Protein AF-A0A7J3VNB8-F1 (afdb_monomer)

Mean predicted aligned error: 7.61 Å

Structure (mmCIF, N/CA/C/O backbone):
data_AF-A0A7J3VNB8-F1
#
_entry.id   AF-A0A7J3VNB8-F1
#
loop_
_atom_site.group_PDB
_atom_site.id
_atom_site.type_symbol
_atom_site.label_atom_id
_atom_site.label_alt_id
_atom_site.label_comp_id
_atom_site.label_asym_id
_atom_site.label_entity_id
_atom_site.label_seq_id
_atom_site.pdbx_PDB_ins_code
_atom_site.Cartn_x
_atom_site.Cartn_y
_atom_site.Cartn_z
_atom_site.occupancy
_atom_site.B_iso_or_equiv
_atom_site.auth_seq_id
_atom_site.auth_comp_id
_atom_site.auth_asym_id
_atom_site.auth_atom_id
_atom_site.pdbx_PDB_model_num
ATOM 1 N N . MET A 1 1 ? -36.150 -3.715 14.966 1.00 54.84 1 MET A N 1
ATOM 2 C CA . MET A 1 1 ? -35.627 -3.692 13.576 1.00 54.84 1 MET A CA 1
ATOM 3 C C . MET A 1 1 ? -34.704 -2.499 13.307 1.00 54.84 1 MET A C 1
ATOM 5 O O . MET A 1 1 ? -33.732 -2.677 12.589 1.00 54.84 1 MET A O 1
ATOM 9 N N . GLN A 1 2 ? -34.943 -1.324 13.904 1.00 59.28 2 GLN A N 1
ATOM 10 C CA . GLN A 1 2 ? -34.129 -0.110 13.707 1.00 59.28 2 GLN A CA 1
ATOM 11 C C . GLN A 1 2 ? -32.678 -0.212 14.233 1.00 59.28 2 GLN A C 1
ATOM 13 O O . GLN A 1 2 ? -31.772 0.340 13.625 1.00 59.28 2 GLN A O 1
ATOM 18 N N . ASP A 1 3 ? -32.431 -0.982 15.298 1.00 62.91 3 ASP A N 1
ATOM 19 C CA . ASP A 1 3 ? -31.079 -1.177 15.861 1.00 62.91 3 ASP A CA 1
ATOM 20 C C . ASP A 1 3 ? -30.154 -2.021 14.965 1.00 62.91 3 ASP A C 1
ATOM 22 O O . ASP A 1 3 ? -28.957 -1.761 14.838 1.00 62.91 3 ASP A O 1
ATOM 26 N N . ALA A 1 4 ? -30.718 -3.021 14.280 1.00 64.00 4 ALA A N 1
ATOM 27 C CA . ALA A 1 4 ? -29.955 -3.905 13.402 1.00 64.00 4 ALA A CA 1
ATOM 28 C C . ALA A 1 4 ? -29.474 -3.180 12.133 1.00 64.00 4 ALA A C 1
ATOM 30 O O . ALA A 1 4 ? -28.360 -3.418 11.667 1.00 64.00 4 ALA A O 1
ATOM 31 N N . SER A 1 5 ? -30.279 -2.260 11.586 1.00 63.62 5 SER A N 1
ATOM 32 C CA . SER A 1 5 ? -29.890 -1.477 10.407 1.00 63.62 5 SER A CA 1
ATOM 33 C C . SER A 1 5 ? -28.808 -0.439 10.725 1.00 63.62 5 SER A C 1
ATOM 35 O O . SER A 1 5 ? -27.921 -0.217 9.899 1.00 63.62 5 SER A O 1
ATOM 37 N N . ILE A 1 6 ? -28.824 0.141 11.932 1.00 61.22 6 ILE A N 1
ATOM 38 C CA . ILE A 1 6 ? -27.772 1.046 12.421 1.00 61.22 6 ILE A CA 1
ATOM 39 C C . ILE A 1 6 ? -26.444 0.285 12.555 1.00 61.22 6 ILE A C 1
ATOM 41 O O . ILE A 1 6 ? -25.427 0.724 12.018 1.00 61.22 6 ILE A O 1
ATOM 45 N N . GLN A 1 7 ? -26.467 -0.915 13.145 1.00 76.94 7 GLN A N 1
ATOM 46 C CA . GLN A 1 7 ? -25.268 -1.739 13.316 1.00 76.94 7 GLN A CA 1
ATOM 47 C C . GLN A 1 7 ? -24.648 -2.194 11.982 1.00 76.94 7 GLN A C 1
ATOM 49 O O . GLN A 1 7 ? -23.425 -2.197 11.835 1.00 76.94 7 GLN A O 1
ATOM 54 N N . VAL A 1 8 ? -25.466 -2.568 10.991 1.00 80.25 8 VAL A N 1
ATOM 55 C CA . VAL A 1 8 ? -24.975 -2.939 9.650 1.00 80.25 8 VAL A CA 1
ATOM 56 C C . VAL A 1 8 ? -24.345 -1.737 8.947 1.00 80.25 8 VAL A C 1
ATOM 58 O O . VAL A 1 8 ? -23.262 -1.857 8.371 1.00 80.25 8 VAL A O 1
ATOM 61 N N . ARG A 1 9 ? -24.978 -0.563 9.036 1.00 85.38 9 ARG A N 1
ATOM 62 C CA . ARG A 1 9 ? -24.478 0.668 8.413 1.00 85.38 9 ARG A CA 1
ATOM 63 C C . ARG A 1 9 ? -23.100 1.061 8.942 1.00 85.38 9 ARG A C 1
ATOM 65 O O . ARG A 1 9 ? -22.248 1.476 8.160 1.00 85.38 9 ARG A O 1
ATOM 72 N N . ASP A 1 10 ? -22.865 0.912 10.240 1.00 85.44 10 ASP A N 1
ATOM 73 C CA . ASP A 1 10 ? -21.581 1.277 10.840 1.00 85.44 10 ASP A CA 1
ATOM 74 C C . ASP A 1 10 ? -20.459 0.305 10.462 1.00 85.44 10 ASP A C 1
ATOM 76 O O . ASP A 1 10 ? -19.344 0.742 10.181 1.00 85.44 10 ASP A O 1
ATOM 80 N N . LYS A 1 11 ? -20.758 -0.992 10.314 1.00 89.69 11 LYS A N 1
ATOM 81 C CA . LYS A 1 11 ? -19.788 -1.961 9.777 1.00 89.69 11 LYS A CA 1
ATOM 82 C C . LYS A 1 11 ? -19.392 -1.639 8.336 1.00 89.69 11 LYS A C 1
ATOM 84 O O . LYS A 1 11 ? -18.207 -1.632 8.020 1.00 89.69 11 LYS A O 1
ATOM 89 N N . VAL A 1 12 ? -20.362 -1.320 7.476 1.00 92.94 12 VAL A N 1
ATOM 90 C CA . VAL A 1 12 ? -20.089 -0.947 6.076 1.00 92.94 12 VAL A CA 1
ATOM 91 C C . VAL A 1 12 ? -19.204 0.298 5.998 1.00 92.94 12 VAL A C 1
ATOM 93 O O . VAL A 1 12 ? -18.262 0.321 5.209 1.00 92.94 12 VAL A O 1
ATOM 96 N N . LYS A 1 13 ? -19.443 1.306 6.849 1.00 93.44 13 LYS A N 1
ATOM 97 C CA . LYS A 1 13 ? -18.578 2.495 6.916 1.00 93.44 13 LYS A CA 1
ATOM 98 C C . LYS A 1 13 ? -17.140 2.137 7.276 1.00 93.44 13 LYS A C 1
ATOM 100 O O . LYS A 1 13 ? -16.229 2.628 6.624 1.00 93.44 13 LYS A O 1
ATOM 105 N N . VAL A 1 14 ? -16.927 1.292 8.287 1.00 92.69 14 VAL A N 1
ATOM 106 C CA . VAL A 1 14 ? -15.573 0.884 8.704 1.00 92.69 14 VAL A CA 1
ATOM 107 C C . VAL A 1 14 ? -14.836 0.172 7.569 1.00 92.69 14 VAL A C 1
ATOM 109 O O . VAL A 1 14 ? -13.678 0.487 7.312 1.00 92.69 14 VAL A O 1
ATOM 112 N N . LEU A 1 15 ? -15.508 -0.728 6.847 1.00 96.06 15 LEU A N 1
ATOM 113 C CA . LEU A 1 15 ? -14.915 -1.406 5.689 1.00 96.06 15 LEU A CA 1
ATOM 114 C C . LEU A 1 15 ? -14.598 -0.426 4.547 1.00 96.06 15 LEU A C 1
ATOM 116 O O . LEU A 1 15 ? -13.530 -0.508 3.944 1.00 96.06 15 LEU A O 1
ATOM 120 N N . ALA A 1 16 ? -15.483 0.542 4.282 1.00 96.44 16 ALA A N 1
ATOM 121 C CA . ALA A 1 16 ? -15.243 1.592 3.292 1.00 96.44 16 ALA A CA 1
ATOM 122 C C . ALA A 1 16 ? -14.050 2.487 3.671 1.00 96.44 16 ALA A C 1
ATOM 124 O O . ALA A 1 16 ? -13.228 2.813 2.815 1.00 96.44 16 ALA A O 1
ATOM 125 N N . PHE A 1 17 ? -13.907 2.832 4.955 1.00 94.38 17 PHE A N 1
ATOM 126 C CA . PHE A 1 17 ? -12.718 3.524 5.452 1.00 94.38 17 PHE A CA 1
ATOM 127 C C . PHE A 1 17 ? -11.460 2.666 5.326 1.00 94.38 17 PHE A C 1
ATOM 129 O O . PHE A 1 17 ? -10.411 3.205 4.996 1.00 94.38 17 PHE A O 1
ATOM 136 N N . GLY A 1 18 ? -11.554 1.348 5.524 1.00 95.94 18 GLY A N 1
ATOM 137 C CA . GLY A 1 18 ? -10.452 0.418 5.276 1.00 95.94 18 GLY A CA 1
ATOM 138 C C . GLY A 1 18 ? -9.983 0.434 3.821 1.00 95.94 18 GLY A C 1
ATOM 139 O O . GLY A 1 18 ? -8.792 0.592 3.566 1.00 95.94 18 GLY A O 1
ATOM 140 N N . LEU A 1 19 ? -10.913 0.349 2.865 1.00 97.75 19 LEU A N 1
ATOM 141 C CA . LEU A 1 19 ? -10.615 0.463 1.429 1.00 97.75 19 LEU A CA 1
ATOM 142 C C . LEU A 1 19 ? -9.942 1.801 1.090 1.00 97.75 19 LEU A C 1
ATOM 144 O O . LEU A 1 19 ? -8.924 1.828 0.401 1.00 97.75 19 LEU A O 1
ATOM 148 N N . LEU A 1 20 ? -10.489 2.908 1.603 1.00 97.50 20 LEU A N 1
ATOM 149 C CA . LEU A 1 20 ? -9.948 4.248 1.374 1.00 97.50 20 LEU A CA 1
ATOM 150 C C . LEU A 1 20 ? -8.560 4.419 2.003 1.00 97.50 20 LEU A C 1
ATOM 152 O O . LEU A 1 20 ? -7.673 4.993 1.378 1.00 97.50 20 LEU A O 1
ATOM 156 N N . ALA A 1 21 ? -8.355 3.902 3.214 1.00 95.31 21 ALA A N 1
ATOM 157 C CA . ALA A 1 21 ? -7.057 3.912 3.877 1.00 95.31 21 ALA A CA 1
ATOM 158 C C . ALA A 1 21 ? -6.022 3.105 3.080 1.00 95.31 21 ALA A C 1
ATOM 160 O O . ALA A 1 21 ? -4.899 3.573 2.907 1.00 95.31 21 ALA A O 1
ATOM 161 N N . GLY A 1 22 ? -6.413 1.947 2.536 1.00 96.88 22 GLY A N 1
ATOM 162 C CA . GLY A 1 22 ? -5.587 1.157 1.622 1.00 96.88 22 GLY A CA 1
ATOM 163 C C . GLY A 1 22 ? -5.194 1.940 0.367 1.00 96.88 22 GLY A C 1
ATOM 164 O O . 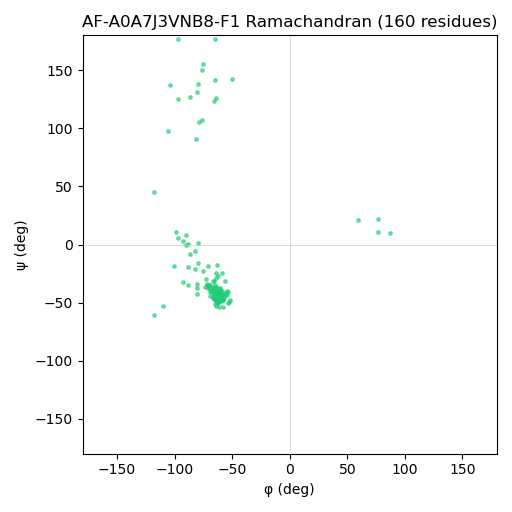GLY A 1 22 ? -4.012 2.022 0.040 1.00 96.88 22 GLY A O 1
ATOM 165 N N . LEU A 1 23 ? -6.159 2.604 -0.281 1.00 97.56 23 LEU A N 1
ATOM 166 C CA . LEU A 1 23 ? -5.899 3.468 -1.437 1.00 97.56 23 LEU A CA 1
ATOM 167 C C . LEU A 1 23 ? -4.905 4.585 -1.091 1.00 97.56 23 LEU A C 1
ATOM 169 O O . LEU A 1 23 ? -3.872 4.712 -1.744 1.00 97.56 23 LEU A O 1
ATOM 173 N N . ILE A 1 24 ? -5.175 5.364 -0.040 1.00 96.94 24 ILE A N 1
ATOM 174 C CA . ILE A 1 24 ? -4.301 6.469 0.384 1.00 96.94 24 ILE A CA 1
ATOM 175 C C . ILE A 1 24 ? -2.898 5.948 0.699 1.00 96.94 24 ILE A C 1
ATOM 177 O O . ILE A 1 24 ? -1.916 6.527 0.242 1.00 96.94 24 ILE A O 1
ATOM 181 N N . SER A 1 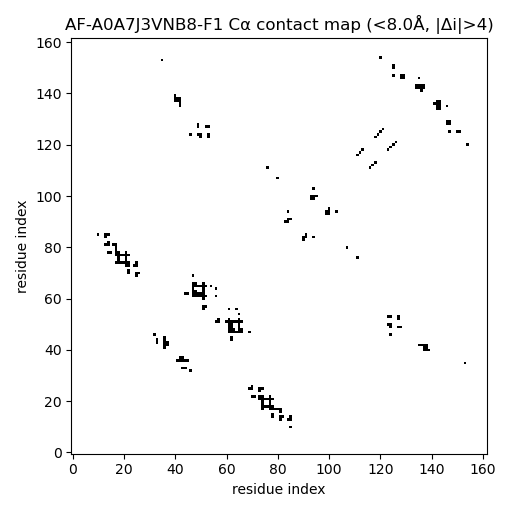25 ? -2.794 4.835 1.430 1.00 94.12 25 SER A N 1
ATOM 182 C CA . SER A 1 25 ? -1.512 4.223 1.771 1.00 94.12 25 SER A CA 1
ATOM 183 C C . SER A 1 25 ? -0.719 3.836 0.522 1.00 94.12 25 SER A C 1
ATOM 185 O O . SER A 1 25 ? 0.449 4.204 0.425 1.00 94.12 25 SER A O 1
ATOM 187 N N . THR A 1 26 ? -1.343 3.191 -0.471 1.00 94.44 26 THR A N 1
ATOM 188 C CA . THR A 1 26 ? -0.650 2.845 -1.728 1.00 94.44 26 THR A CA 1
ATOM 189 C C . THR A 1 26 ? -0.189 4.062 -2.509 1.00 94.44 26 THR A C 1
ATOM 191 O O . THR A 1 26 ? 0.909 4.043 -3.054 1.00 94.44 26 THR A O 1
ATOM 194 N N . LEU A 1 27 ? -0.972 5.143 -2.536 1.00 95.31 27 LEU A N 1
ATOM 195 C CA . LEU A 1 27 ? -0.569 6.380 -3.204 1.00 95.31 27 LEU A CA 1
ATOM 196 C C . LEU A 1 27 ? 0.614 7.042 -2.491 1.00 95.31 27 LEU A C 1
ATOM 198 O O . LEU A 1 27 ? 1.550 7.493 -3.149 1.00 95.31 27 LEU A O 1
ATOM 202 N N . VAL A 1 28 ? 0.608 7.053 -1.155 1.00 94.38 28 VAL A N 1
ATOM 203 C CA . VAL A 1 28 ? 1.724 7.565 -0.346 1.00 94.38 28 VAL A CA 1
ATOM 204 C C . VAL A 1 28 ? 2.986 6.740 -0.590 1.00 94.38 28 VAL A C 1
ATOM 206 O O . VAL A 1 28 ? 4.028 7.307 -0.910 1.00 94.38 28 VAL A O 1
ATOM 209 N N . VAL A 1 29 ? 2.895 5.409 -0.509 1.00 90.62 29 VAL A N 1
ATOM 210 C CA . VAL A 1 29 ? 4.024 4.506 -0.784 1.00 90.62 29 VAL A CA 1
ATOM 211 C C . VAL A 1 29 ? 4.511 4.668 -2.223 1.00 90.62 29 VAL A C 1
ATOM 213 O O . VAL A 1 29 ? 5.715 4.733 -2.454 1.00 90.62 29 VAL A O 1
ATOM 216 N N . SER A 1 30 ? 3.602 4.841 -3.185 1.00 90.88 30 SER A N 1
ATOM 217 C CA . SER A 1 30 ? 3.974 5.106 -4.576 1.00 90.88 30 SER A CA 1
ATOM 218 C C . SER A 1 30 ? 4.751 6.403 -4.733 1.00 90.88 30 SER A C 1
ATOM 220 O O . SER A 1 30 ? 5.778 6.416 -5.408 1.00 90.88 30 SER A O 1
ATOM 222 N N . GLY A 1 31 ? 4.308 7.472 -4.070 1.00 90.75 31 GLY A N 1
ATOM 223 C CA . GLY A 1 31 ? 5.035 8.736 -4.027 1.00 90.75 31 GLY A CA 1
ATOM 224 C C . GLY A 1 31 ? 6.440 8.579 -3.443 1.00 90.75 31 GLY A C 1
ATOM 225 O O . GLY A 1 31 ? 7.394 9.111 -4.007 1.00 90.75 31 GLY A O 1
ATOM 226 N N . LEU A 1 32 ? 6.585 7.805 -2.362 1.00 88.19 32 LEU A N 1
ATOM 227 C CA . LEU A 1 32 ? 7.887 7.516 -1.752 1.00 88.19 32 LEU A CA 1
ATOM 228 C C . LEU A 1 32 ? 8.802 6.715 -2.687 1.00 88.19 32 LEU A C 1
ATOM 230 O O . LEU A 1 32 ? 9.982 7.040 -2.795 1.00 88.19 32 LEU A O 1
ATOM 234 N N . ILE A 1 33 ? 8.269 5.722 -3.404 1.00 86.19 33 ILE A N 1
ATOM 235 C CA . ILE A 1 33 ? 9.031 4.942 -4.390 1.00 86.19 33 ILE A CA 1
ATOM 236 C C . ILE A 1 33 ? 9.492 5.840 -5.541 1.00 86.19 33 ILE A C 1
ATOM 238 O O . ILE A 1 33 ? 10.681 5.858 -5.850 1.00 86.19 33 ILE A O 1
ATOM 242 N N . PHE A 1 34 ? 8.604 6.656 -6.120 1.00 87.38 34 PHE A N 1
ATOM 243 C CA . PHE A 1 34 ? 8.978 7.597 -7.182 1.00 87.38 34 PHE A CA 1
ATOM 244 C C . PHE A 1 34 ? 10.023 8.620 -6.723 1.00 87.38 34 PHE A C 1
ATOM 246 O O . PHE A 1 34 ? 10.921 8.980 -7.489 1.00 87.38 34 PHE A O 1
ATOM 253 N N . ALA A 1 35 ? 9.917 9.098 -5.480 1.00 86.00 35 ALA A N 1
ATOM 254 C CA . ALA A 1 35 ? 10.919 9.973 -4.886 1.00 86.00 35 ALA A CA 1
ATOM 255 C C . ALA A 1 35 ? 12.263 9.244 -4.722 1.00 86.00 35 ALA A C 1
ATOM 257 O O . ALA A 1 35 ? 13.299 9.800 -5.079 1.00 86.00 35 ALA A O 1
ATOM 258 N N . GLY A 1 36 ? 12.255 7.990 -4.262 1.00 80.88 36 GLY A N 1
ATOM 259 C CA . GLY A 1 36 ? 13.449 7.147 -4.165 1.00 80.88 36 GLY A CA 1
ATOM 260 C C . GLY A 1 36 ? 14.125 6.918 -5.518 1.00 80.88 36 GLY A C 1
ATOM 261 O O . GLY A 1 36 ? 15.329 7.128 -5.651 1.00 80.88 36 GLY A O 1
ATOM 262 N N . GLU A 1 37 ? 13.350 6.584 -6.551 1.00 82.50 37 GLU A N 1
ATOM 263 C CA . GLU A 1 37 ? 13.842 6.466 -7.930 1.00 82.50 37 GLU A CA 1
ATOM 264 C C . GLU A 1 37 ? 14.454 7.784 -8.420 1.00 82.50 37 GLU A C 1
ATOM 266 O O . GLU A 1 37 ? 15.505 7.783 -9.058 1.00 82.50 37 GLU A O 1
ATOM 271 N N . ALA A 1 38 ? 13.835 8.921 -8.084 1.00 83.38 38 ALA A N 1
ATOM 272 C CA . ALA A 1 38 ? 14.350 10.238 -8.436 1.00 83.38 38 ALA A CA 1
ATOM 273 C C . ALA A 1 38 ? 15.679 10.573 -7.773 1.00 83.38 38 ALA A C 1
ATOM 275 O O . ALA A 1 38 ? 16.592 11.036 -8.454 1.00 83.38 38 ALA A O 1
ATOM 276 N N . LEU A 1 39 ? 15.803 10.299 -6.477 1.00 82.88 39 LEU A N 1
ATOM 277 C CA . LEU A 1 39 ? 17.040 10.509 -5.728 1.00 82.88 39 LEU A CA 1
ATOM 278 C C . LEU A 1 39 ? 18.194 9.651 -6.269 1.00 82.88 39 LEU A C 1
ATOM 280 O O . LEU A 1 39 ? 19.351 10.051 -6.170 1.00 82.88 39 LEU A O 1
ATOM 284 N N . MET A 1 40 ? 17.878 8.510 -6.886 1.00 75.31 40 MET A N 1
ATOM 285 C CA . MET A 1 40 ? 18.846 7.578 -7.471 1.00 75.31 40 MET A CA 1
ATOM 286 C C . MET A 1 40 ? 19.045 7.756 -8.988 1.00 75.31 40 MET A C 1
ATOM 288 O O . MET A 1 40 ? 19.773 6.978 -9.600 1.00 75.31 40 MET A O 1
ATOM 292 N N . ASN A 1 41 ? 18.429 8.776 -9.603 1.00 78.31 41 ASN A N 1
ATOM 293 C CA . ASN A 1 41 ? 18.422 9.026 -11.054 1.00 78.31 41 ASN A CA 1
ATOM 294 C C . ASN A 1 41 ? 17.832 7.896 -11.920 1.00 78.31 41 ASN A C 1
ATOM 296 O O . ASN A 1 41 ? 18.075 7.846 -13.127 1.00 78.31 41 ASN A O 1
ATOM 300 N N . TYR A 1 42 ? 17.008 7.020 -11.350 1.00 77.81 42 TYR A N 1
ATOM 301 C CA . TYR A 1 42 ? 16.346 5.956 -12.104 1.00 77.81 42 TYR A CA 1
ATOM 302 C C . TYR A 1 42 ? 15.186 6.480 -12.961 1.00 77.81 42 TYR A C 1
ATOM 304 O O . TYR A 1 42 ? 14.601 7.534 -12.656 1.00 77.81 42 TYR A O 1
ATOM 312 N N . PRO A 1 43 ? 14.833 5.751 -14.041 1.00 80.06 43 PRO A N 1
ATOM 313 C CA . PRO A 1 43 ? 13.603 5.999 -14.778 1.00 80.06 43 PRO A CA 1
ATOM 314 C C . PRO A 1 43 ? 12.402 6.061 -13.836 1.00 80.06 43 PRO A C 1
ATOM 316 O O . PRO A 1 43 ? 12.318 5.308 -12.867 1.00 80.06 43 PRO A O 1
ATOM 319 N N . HIS A 1 44 ? 11.469 6.963 -14.129 1.00 82.69 44 HIS A N 1
ATOM 320 C CA . HIS A 1 44 ? 10.227 7.053 -13.373 1.00 82.69 44 HIS A CA 1
ATOM 321 C C . HIS A 1 44 ? 9.400 5.776 -13.538 1.00 82.69 44 HIS A C 1
ATOM 323 O O . HIS A 1 44 ? 9.072 5.390 -14.657 1.00 82.69 44 HIS A O 1
ATOM 329 N N . GLY A 1 45 ? 9.029 5.161 -12.418 1.00 85.31 45 GLY A N 1
ATOM 330 C CA . GLY A 1 45 ? 8.194 3.968 -12.389 1.00 85.31 45 GLY A CA 1
ATOM 331 C C . GLY A 1 45 ? 8.918 2.686 -12.748 1.00 85.31 45 GLY A C 1
ATOM 332 O O . GLY A 1 45 ? 8.248 1.722 -13.104 1.00 85.31 45 GLY A O 1
ATOM 333 N N . LEU A 1 46 ? 10.247 2.646 -12.626 1.00 84.44 46 LEU A N 1
ATOM 334 C CA . LEU A 1 46 ? 11.035 1.434 -12.836 1.00 84.44 46 LEU A CA 1
ATOM 335 C C . LEU A 1 46 ? 10.535 0.277 -11.954 1.00 84.44 46 LEU A C 1
ATOM 337 O O . LEU A 1 46 ? 10.364 -0.832 -12.448 1.00 84.44 46 LEU A O 1
ATOM 341 N N . PHE A 1 47 ? 10.225 0.525 -10.680 1.00 84.25 47 PHE A N 1
ATOM 342 C CA . PHE A 1 47 ? 9.676 -0.494 -9.782 1.00 84.25 47 PHE A CA 1
ATOM 343 C C . PHE A 1 47 ? 8.366 -1.093 -10.317 1.00 84.25 47 PHE A C 1
ATOM 345 O O . PHE A 1 47 ? 8.215 -2.313 -10.390 1.00 84.25 47 PHE A O 1
ATOM 352 N N . TYR A 1 48 ? 7.431 -0.241 -10.743 1.00 89.56 48 TYR A N 1
ATOM 353 C CA . TYR A 1 48 ? 6.144 -0.682 -11.289 1.00 89.56 48 TYR A CA 1
ATOM 354 C C . TYR A 1 48 ? 6.287 -1.343 -12.652 1.00 89.56 48 TYR A C 1
ATOM 356 O O . TYR A 1 48 ? 5.586 -2.309 -12.935 1.00 89.56 48 TYR A O 1
ATOM 364 N N . LEU A 1 49 ? 7.221 -0.872 -13.470 1.00 88.31 49 LEU A N 1
ATOM 365 C CA . LEU A 1 49 ? 7.530 -1.472 -14.754 1.00 88.31 49 LEU A CA 1
ATOM 366 C C . LEU A 1 49 ? 8.000 -2.922 -14.586 1.00 88.31 49 LEU A C 1
ATOM 368 O O . LEU A 1 49 ? 7.482 -3.817 -15.249 1.00 88.31 49 LEU A O 1
ATOM 372 N N . ILE A 1 50 ? 8.915 -3.166 -13.645 1.00 86.00 50 ILE A N 1
ATOM 373 C CA . ILE A 1 50 ? 9.406 -4.515 -13.344 1.00 86.00 50 ILE A CA 1
ATOM 374 C C . ILE A 1 50 ? 8.294 -5.414 -12.810 1.00 86.00 50 ILE A C 1
ATOM 376 O O . ILE A 1 50 ? 8.203 -6.572 -13.217 1.00 86.00 50 ILE A O 1
ATOM 380 N N . ILE A 1 51 ? 7.412 -4.894 -11.949 1.00 88.56 51 ILE A N 1
ATOM 381 C CA . ILE A 1 51 ? 6.217 -5.638 -11.531 1.00 88.56 51 ILE A CA 1
ATOM 382 C C . ILE A 1 51 ? 5.371 -6.011 -12.757 1.00 88.56 51 ILE A C 1
ATOM 384 O O . ILE A 1 51 ? 4.996 -7.173 -12.899 1.00 88.56 51 ILE A O 1
ATOM 388 N N . GLY A 1 52 ? 5.113 -5.071 -13.667 1.00 90.88 52 GLY A N 1
ATOM 389 C CA . GLY A 1 52 ? 4.403 -5.331 -14.920 1.00 90.88 52 GLY A CA 1
ATOM 390 C C . GLY A 1 52 ? 5.024 -6.457 -15.742 1.00 90.88 52 GLY A C 1
ATOM 391 O O . GLY A 1 52 ? 4.329 -7.410 -16.100 1.00 90.88 52 GLY A O 1
ATOM 392 N N . TYR A 1 53 ? 6.339 -6.399 -15.967 1.00 88.12 53 TYR A N 1
ATOM 393 C CA . TYR A 1 53 ? 7.068 -7.448 -16.681 1.00 88.12 53 TYR A CA 1
ATOM 394 C C . TYR A 1 53 ? 6.990 -8.801 -15.969 1.00 88.12 53 TYR A C 1
ATOM 396 O O . TYR A 1 53 ? 6.746 -9.816 -16.618 1.00 88.12 53 TYR A O 1
ATOM 404 N N . SER A 1 54 ? 7.119 -8.832 -14.639 1.00 86.56 54 SER A N 1
ATOM 405 C CA . SER A 1 54 ? 7.001 -10.074 -13.860 1.00 86.56 54 SER A CA 1
ATOM 406 C C . SER A 1 54 ? 5.611 -10.715 -13.930 1.00 86.56 54 SER A C 1
ATOM 408 O O . SER A 1 54 ? 5.473 -11.924 -13.760 1.00 86.56 54 SER A O 1
ATOM 410 N N . LEU A 1 55 ? 4.580 -9.915 -14.217 1.00 89.25 55 LEU A N 1
ATOM 411 C CA . LEU A 1 55 ? 3.212 -10.378 -14.440 1.00 89.25 55 LEU A CA 1
ATOM 412 C C . LEU A 1 55 ? 2.946 -10.756 -15.909 1.00 89.25 55 LEU A C 1
ATOM 414 O O . LEU A 1 55 ? 1.840 -11.178 -16.239 1.00 89.25 55 LEU A O 1
ATOM 418 N N . GLY A 1 56 ? 3.951 -10.628 -16.782 1.00 89.94 56 GLY A N 1
ATOM 419 C CA . GLY A 1 56 ? 3.886 -10.987 -18.197 1.00 89.94 56 GLY A CA 1
ATOM 420 C C . GLY A 1 56 ? 3.368 -9.883 -19.121 1.00 89.94 56 GLY A C 1
ATOM 421 O O . GLY A 1 56 ? 3.119 -10.152 -20.295 1.00 89.94 56 GLY A O 1
ATOM 422 N N . PHE A 1 57 ? 3.203 -8.650 -18.632 1.00 91.62 57 PHE A N 1
ATOM 423 C CA . PHE A 1 57 ? 2.832 -7.516 -19.480 1.00 91.62 57 PHE A CA 1
ATOM 424 C C . PHE A 1 57 ? 4.057 -6.975 -20.218 1.00 91.62 57 PHE A C 1
ATOM 426 O O . PHE A 1 57 ? 5.122 -6.851 -19.627 1.00 91.62 57 PHE A O 1
ATOM 433 N N . GLY A 1 58 ? 3.905 -6.639 -21.500 1.00 88.31 58 GLY A N 1
ATOM 434 C CA . GLY A 1 58 ? 4.940 -5.974 -22.298 1.00 88.31 58 GLY A CA 1
ATOM 435 C C . GLY A 1 58 ? 4.750 -4.458 -22.366 1.00 88.31 58 GLY A C 1
ATOM 436 O O . GLY A 1 58 ? 3.769 -3.914 -21.860 1.00 88.31 58 GLY A O 1
ATOM 437 N N . GLU A 1 59 ? 5.681 -3.770 -23.025 1.00 83.31 59 GLU A N 1
ATOM 438 C CA . GLU A 1 59 ? 5.506 -2.358 -23.391 1.00 83.31 59 GLU A CA 1
ATOM 439 C C . GLU A 1 59 ? 4.354 -2.194 -24.401 1.00 83.31 59 GLU A C 1
ATOM 441 O O . GLU A 1 59 ? 4.236 -3.019 -25.314 1.00 83.31 59 GLU A O 1
ATOM 446 N N . PRO A 1 60 ? 3.528 -1.134 -24.293 1.00 86.75 60 PRO A N 1
ATOM 447 C CA . PRO A 1 60 ? 3.623 -0.013 -23.344 1.00 86.75 60 PRO A CA 1
ATOM 448 C C . PRO A 1 60 ? 2.873 -0.226 -22.009 1.00 86.75 60 PRO A C 1
ATOM 450 O O . PRO A 1 60 ? 2.859 0.658 -21.153 1.00 86.75 60 PRO A O 1
ATOM 453 N N . ASP A 1 61 ? 2.217 -1.372 -21.821 1.00 92.88 61 ASP A N 1
ATOM 454 C CA . ASP A 1 61 ? 1.235 -1.571 -20.745 1.00 92.88 61 ASP A CA 1
ATOM 455 C C . ASP A 1 61 ? 1.861 -1.925 -19.386 1.00 92.88 61 ASP A C 1
ATOM 457 O O . ASP A 1 61 ? 1.232 -1.730 -18.342 1.00 92.88 61 ASP A O 1
ATOM 461 N N . ALA A 1 62 ? 3.095 -2.435 -19.375 1.00 90.56 62 ALA A N 1
ATOM 462 C CA . ALA A 1 62 ? 3.755 -2.981 -18.189 1.00 90.56 62 ALA A CA 1
ATOM 463 C C . ALA A 1 62 ? 3.765 -2.018 -16.987 1.00 90.56 62 ALA A C 1
ATOM 465 O O . ALA A 1 62 ? 3.340 -2.396 -15.894 1.00 90.56 62 ALA A O 1
ATOM 466 N N . LEU A 1 63 ? 4.169 -0.757 -17.179 1.00 91.00 63 LEU A N 1
ATOM 467 C CA . LEU A 1 63 ? 4.201 0.235 -16.095 1.00 91.00 63 LEU A CA 1
ATOM 468 C C . LEU A 1 63 ? 2.807 0.481 -15.506 1.00 91.00 63 LEU A C 1
ATOM 470 O O . LEU A 1 63 ? 2.635 0.475 -14.284 1.00 91.00 63 LEU A O 1
ATOM 474 N N . GLY A 1 64 ? 1.810 0.673 -16.373 1.00 94.69 64 GLY A N 1
ATOM 475 C CA . GLY A 1 64 ? 0.431 0.925 -15.960 1.00 94.69 64 GLY A CA 1
ATOM 476 C C . GLY A 1 64 ? -0.158 -0.258 -15.196 1.00 94.69 64 GLY A C 1
ATOM 477 O O . GLY A 1 64 ? -0.769 -0.072 -14.143 1.00 94.69 64 GLY A O 1
ATOM 478 N N . MET A 1 65 ? 0.088 -1.478 -15.676 1.00 95.81 65 MET A N 1
ATOM 479 C CA . MET A 1 65 ? -0.402 -2.703 -15.042 1.00 95.81 65 MET A CA 1
ATOM 480 C C . MET A 1 65 ? 0.280 -2.978 -13.703 1.00 95.81 65 MET A C 1
ATOM 482 O O . MET A 1 65 ? -0.400 -3.324 -12.736 1.00 95.81 65 MET A O 1
ATOM 486 N N . GLY A 1 66 ? 1.592 -2.762 -13.593 1.00 93.69 66 GLY A N 1
ATOM 487 C CA . GLY A 1 66 ? 2.289 -2.900 -12.316 1.00 93.69 66 GLY A CA 1
ATOM 488 C C . GLY A 1 66 ? 1.801 -1.899 -11.267 1.00 93.69 66 GLY A C 1
ATOM 489 O O . GLY A 1 66 ? 1.575 -2.269 -10.113 1.00 93.69 66 GLY A O 1
ATOM 490 N N . MET A 1 67 ? 1.547 -0.649 -11.670 1.00 94.19 67 MET A N 1
ATOM 491 C CA . MET A 1 67 ? 0.976 0.369 -10.784 1.00 94.19 67 MET A CA 1
ATOM 492 C C . MET A 1 67 ? -0.464 0.027 -10.375 1.00 94.19 67 MET A C 1
ATOM 494 O O . MET A 1 67 ? -0.805 0.100 -9.192 1.00 94.19 67 MET A O 1
ATOM 498 N N . ALA A 1 68 ? -1.300 -0.401 -11.325 1.00 96.38 68 ALA A N 1
ATOM 499 C CA . ALA A 1 68 ? -2.674 -0.816 -11.056 1.00 96.38 68 ALA A CA 1
ATOM 500 C C . ALA A 1 68 ? -2.726 -1.989 -10.066 1.00 96.38 68 ALA A C 1
ATOM 502 O O . ALA A 1 68 ? -3.513 -1.962 -9.119 1.00 96.38 68 ALA A O 1
ATOM 503 N N . MET A 1 69 ? -1.846 -2.980 -10.230 1.00 94.81 69 MET A N 1
ATOM 504 C CA . MET A 1 69 ? -1.751 -4.130 -9.331 1.00 94.81 69 MET A CA 1
ATOM 505 C C . MET A 1 69 ? -1.273 -3.743 -7.933 1.00 94.81 69 MET A C 1
ATOM 507 O O . MET A 1 69 ? -1.799 -4.269 -6.950 1.00 94.81 69 MET A O 1
ATOM 511 N N . HIS A 1 70 ? -0.338 -2.797 -7.812 1.00 93.50 70 H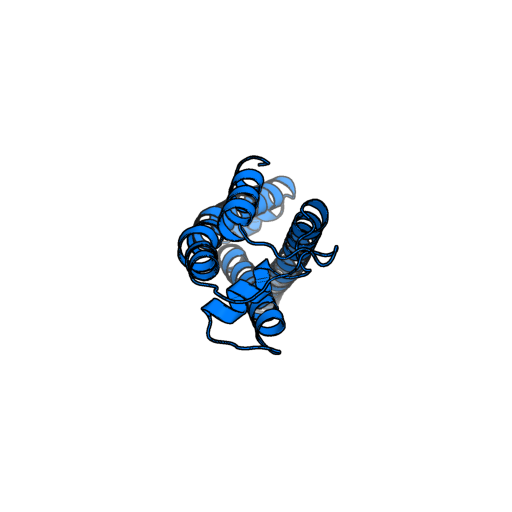IS A N 1
ATOM 512 C CA . HIS A 1 70 ? 0.083 -2.277 -6.511 1.00 93.50 70 HIS A CA 1
ATOM 513 C C . HIS A 1 70 ? -1.075 -1.588 -5.772 1.00 93.50 70 HIS A C 1
ATOM 515 O O . HIS A 1 70 ? -1.353 -1.913 -4.613 1.00 93.50 70 HIS A O 1
ATOM 521 N N . ILE A 1 71 ? -1.797 -0.696 -6.461 1.00 96.31 71 ILE A N 1
ATOM 522 C CA . ILE A 1 71 ? -2.950 0.020 -5.897 1.00 96.31 71 ILE A CA 1
ATOM 523 C C . ILE A 1 71 ? -4.052 -0.966 -5.500 1.00 96.31 71 ILE A C 1
ATOM 525 O O . ILE A 1 71 ? -4.532 -0.931 -4.367 1.00 96.31 71 ILE A O 1
ATOM 529 N N . LEU A 1 72 ? -4.426 -1.883 -6.399 1.00 96.88 72 LEU A N 1
ATOM 530 C CA . LEU A 1 72 ? -5.450 -2.893 -6.132 1.00 96.88 72 LEU A CA 1
ATOM 531 C C . LEU A 1 72 ? -5.086 -3.740 -4.911 1.00 96.88 72 LEU A C 1
ATOM 533 O O . LEU A 1 72 ? -5.921 -3.948 -4.030 1.00 96.88 72 LEU A O 1
ATOM 537 N N . THR A 1 73 ? -3.831 -4.183 -4.826 1.00 94.69 73 THR A N 1
ATOM 538 C CA . THR A 1 73 ? -3.349 -4.990 -3.702 1.00 94.69 73 THR A CA 1
ATOM 539 C C . THR A 1 73 ? -3.486 -4.238 -2.383 1.00 94.69 73 THR A C 1
ATOM 541 O O . THR A 1 73 ? -4.040 -4.783 -1.430 1.00 94.69 73 THR A O 1
ATOM 544 N N . GLY A 1 74 ? -3.057 -2.977 -2.303 1.00 95.81 74 GLY A N 1
ATOM 545 C CA . GLY A 1 74 ? -3.170 -2.243 -1.042 1.00 95.81 74 GLY A CA 1
ATOM 546 C C . GLY A 1 74 ? -4.599 -1.833 -0.677 1.00 95.81 74 GLY A C 1
ATOM 547 O O . GLY A 1 74 ? -4.936 -1.829 0.507 1.00 95.81 74 GLY A O 1
ATOM 548 N N . VAL A 1 75 ? -5.482 -1.599 -1.655 1.00 97.81 75 VAL A N 1
ATOM 549 C CA . VAL A 1 75 ? -6.928 -1.440 -1.406 1.00 97.81 75 VAL A CA 1
ATOM 550 C C . VAL A 1 75 ? -7.510 -2.710 -0.774 1.00 97.81 75 VAL A C 1
ATOM 552 O O . VAL A 1 75 ? -8.198 -2.632 0.248 1.00 97.81 75 VAL A O 1
ATOM 555 N N . LEU A 1 76 ? -7.194 -3.886 -1.326 1.00 97.56 76 LEU A N 1
ATOM 556 C CA . LEU A 1 76 ? -7.635 -5.173 -0.778 1.00 97.56 76 LEU A CA 1
ATOM 557 C C . LEU A 1 76 ? -7.053 -5.435 0.615 1.00 97.56 76 LEU A C 1
ATOM 559 O O . LEU A 1 76 ? -7.772 -5.891 1.503 1.00 97.56 76 LEU A O 1
ATOM 563 N N . ILE A 1 77 ? -5.788 -5.087 0.848 1.00 96.56 77 ILE A N 1
ATOM 564 C CA . ILE A 1 77 ? -5.163 -5.174 2.173 1.00 96.56 77 ILE A CA 1
ATOM 565 C C . ILE A 1 77 ? -5.892 -4.279 3.181 1.00 96.56 77 ILE A C 1
ATOM 567 O O . ILE A 1 77 ? -6.161 -4.723 4.295 1.00 96.56 77 ILE A O 1
ATOM 571 N N . GLY A 1 78 ? -6.278 -3.057 2.804 1.00 96.88 78 GLY A N 1
ATOM 572 C CA . GLY A 1 78 ? -7.070 -2.168 3.660 1.00 96.88 78 GLY A CA 1
ATOM 573 C C . GLY A 1 78 ? -8.437 -2.757 4.041 1.00 96.88 78 GLY A C 1
ATOM 574 O O . GLY A 1 78 ? -8.883 -2.654 5.190 1.00 96.88 78 GLY A O 1
ATOM 575 N N . LEU A 1 79 ? -9.088 -3.459 3.110 1.00 96.94 79 LEU A N 1
ATOM 576 C CA . LEU A 1 79 ? -10.316 -4.208 3.392 1.00 96.94 79 LEU A CA 1
ATOM 577 C C . LEU A 1 79 ? -10.070 -5.375 4.362 1.00 96.94 79 LEU A C 1
ATOM 579 O O . LEU A 1 79 ? -10.804 -5.550 5.337 1.00 96.94 79 LEU A O 1
ATOM 583 N N . VAL A 1 80 ? -9.020 -6.164 4.126 1.00 96.50 80 VAL A N 1
ATOM 584 C CA . VAL A 1 80 ? -8.656 -7.295 4.993 1.00 96.50 80 VAL A CA 1
ATOM 585 C C . VAL A 1 80 ? -8.308 -6.805 6.400 1.00 96.50 80 VAL A C 1
ATOM 587 O O . VAL A 1 80 ? -8.804 -7.360 7.377 1.00 96.50 80 VAL A O 1
ATOM 590 N N . ALA A 1 81 ? -7.547 -5.718 6.520 1.00 95.50 81 ALA A N 1
ATOM 591 C CA . ALA A 1 81 ? -7.182 -5.115 7.799 1.00 95.50 81 ALA A CA 1
ATOM 592 C C . ALA A 1 81 ? -8.393 -4.545 8.556 1.00 95.50 81 ALA A C 1
ATOM 594 O O . ALA A 1 81 ? -8.467 -4.633 9.776 1.00 95.50 81 ALA A O 1
ATOM 595 N N . SER A 1 82 ? -9.395 -4.003 7.862 1.00 95.06 82 SER A N 1
ATOM 596 C CA . SER A 1 82 ? -10.615 -3.500 8.515 1.00 95.06 82 SER A CA 1
ATOM 597 C C . SER A 1 82 ? -11.617 -4.603 8.889 1.00 95.06 82 SER A C 1
ATOM 599 O O . SER A 1 82 ? -12.489 -4.384 9.733 1.00 95.06 82 SER A O 1
ATOM 601 N N . THR A 1 83 ? -11.479 -5.814 8.341 1.00 94.44 83 THR A N 1
ATOM 602 C CA . THR A 1 83 ? -12.405 -6.929 8.603 1.00 94.44 83 THR A CA 1
ATOM 603 C C . THR A 1 83 ? -12.423 -7.367 10.080 1.00 94.44 83 THR A C 1
ATOM 605 O O . THR A 1 83 ? -13.511 -7.428 10.659 1.00 94.44 83 THR A O 1
ATOM 608 N N . PRO A 1 84 ? -11.280 -7.600 10.762 1.00 93.00 84 PRO A N 1
ATOM 609 C CA . PRO A 1 84 ? -11.259 -7.883 12.199 1.00 93.00 84 PRO A CA 1
ATOM 610 C C . PRO A 1 84 ? -11.936 -6.803 13.050 1.00 93.00 84 PRO A C 1
ATOM 612 O O . PRO A 1 84 ? -12.521 -7.110 14.089 1.00 93.00 84 PRO A O 1
ATOM 615 N N . VAL A 1 85 ? -11.886 -5.538 12.619 1.00 91.75 85 VAL A N 1
ATOM 616 C CA . VAL A 1 85 ? -12.466 -4.408 13.359 1.00 91.75 85 VAL A CA 1
ATOM 617 C C . VAL A 1 85 ? -13.987 -4.521 13.432 1.00 91.75 85 VAL A C 1
ATOM 619 O O . VAL A 1 85 ? -14.574 -4.224 14.469 1.00 91.75 85 VAL A O 1
ATOM 622 N N . VAL A 1 86 ? -14.637 -4.994 12.364 1.00 91.19 86 VAL A N 1
ATOM 623 C CA . VAL A 1 86 ? -16.104 -5.129 12.310 1.00 91.19 86 VAL A CA 1
ATOM 624 C C . VAL A 1 86 ? -16.626 -6.466 12.838 1.00 91.19 86 VAL A C 1
ATOM 626 O O . VAL A 1 86 ? -17.812 -6.570 13.172 1.00 91.19 86 VAL A O 1
ATOM 629 N N . THR A 1 87 ? -15.771 -7.490 12.911 1.00 89.81 87 THR A N 1
ATOM 630 C CA . THR A 1 87 ? -16.131 -8.822 13.423 1.00 89.81 87 THR A CA 1
ATOM 631 C C . THR A 1 87 ? -15.840 -8.974 14.915 1.00 89.81 87 THR A C 1
ATOM 633 O O . THR A 1 87 ? -16.599 -9.642 15.617 1.00 89.81 87 THR A O 1
ATOM 636 N N . VAL A 1 88 ? -14.805 -8.307 15.435 1.00 90.19 88 VAL A N 1
ATOM 637 C CA . VAL A 1 88 ? -14.387 -8.406 16.838 1.00 90.19 88 VAL A CA 1
ATOM 638 C C . VAL A 1 88 ? -14.794 -7.144 17.600 1.00 90.19 88 VAL A C 1
ATOM 640 O O . VAL A 1 88 ? -14.079 -6.145 17.626 1.00 90.19 88 VAL A O 1
ATOM 643 N N . GLY A 1 89 ? -15.924 -7.193 18.315 1.00 82.69 89 GLY A N 1
ATOM 644 C CA . GLY A 1 89 ? -16.454 -6.028 19.047 1.00 82.69 89 GLY A CA 1
ATOM 645 C C . GLY A 1 89 ? -15.506 -5.439 20.108 1.00 82.69 89 GLY A C 1
ATOM 646 O O . GLY A 1 89 ? -15.583 -4.252 20.420 1.00 82.69 89 GLY A O 1
ATOM 647 N N . ARG A 1 90 ? -14.573 -6.239 20.650 1.00 85.06 90 ARG A N 1
ATOM 648 C CA . ARG A 1 90 ? -13.502 -5.739 21.532 1.00 85.06 90 ARG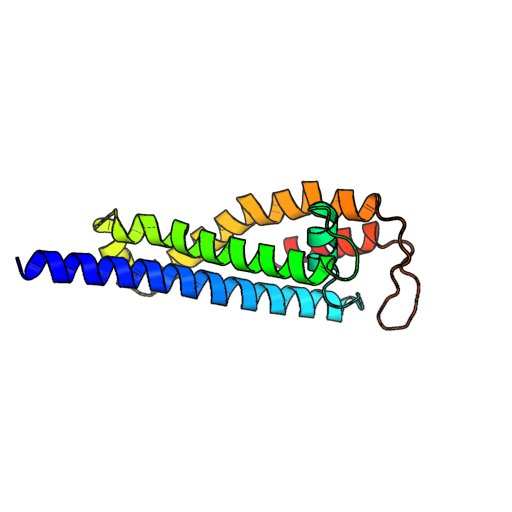 A CA 1
ATOM 649 C C . ARG A 1 90 ? -12.496 -4.872 20.773 1.00 85.06 90 ARG A C 1
ATOM 651 O O . ARG A 1 90 ? -12.080 -3.855 21.314 1.00 85.06 90 ARG A O 1
ATOM 658 N N . LEU A 1 91 ? -12.152 -5.251 19.542 1.00 84.69 91 LEU A N 1
ATOM 659 C CA . LEU A 1 91 ? -11.247 -4.493 18.682 1.00 84.69 91 LEU A CA 1
ATOM 660 C C . LEU A 1 91 ? -11.906 -3.189 18.228 1.00 84.69 91 LEU A C 1
ATOM 662 O O . LEU A 1 91 ? -11.292 -2.141 18.363 1.00 84.69 91 LEU A O 1
ATOM 666 N N . PHE A 1 92 ? -13.181 -3.226 17.823 1.00 85.38 92 PHE A N 1
ATOM 667 C CA . PHE A 1 92 ? -13.949 -2.015 17.507 1.00 85.38 92 PHE A CA 1
ATOM 668 C C . PHE A 1 92 ? -13.892 -0.971 18.633 1.00 85.38 92 PHE A C 1
ATOM 670 O O . PHE A 1 92 ? -13.591 0.195 18.395 1.00 85.38 92 PHE A O 1
ATOM 677 N N . ARG A 1 93 ? -14.126 -1.401 19.882 1.00 85.94 93 ARG A N 1
ATOM 678 C CA . ARG A 1 93 ? -14.048 -0.520 21.058 1.00 85.94 93 ARG A CA 1
ATOM 679 C C . ARG A 1 93 ? -12.625 -0.071 21.383 1.00 85.94 93 ARG A C 1
ATOM 681 O O . ARG A 1 93 ? -12.444 1.040 21.850 1.00 85.94 93 ARG A O 1
ATOM 688 N N . ALA A 1 94 ? -11.620 -0.917 21.171 1.00 82.44 94 ALA A N 1
ATOM 689 C CA . ALA A 1 94 ? -10.230 -0.540 21.416 1.00 82.44 94 ALA A CA 1
ATOM 690 C C . ALA A 1 94 ? -9.758 0.533 20.419 1.00 82.44 94 ALA A C 1
ATOM 692 O O . ALA A 1 94 ? -9.096 1.492 20.806 1.00 82.44 94 ALA A O 1
ATOM 693 N N . LEU A 1 95 ? -10.154 0.408 19.150 1.00 87.25 95 LEU A N 1
ATOM 694 C CA . LEU A 1 95 ? -9.771 1.324 18.074 1.00 87.25 95 LEU A CA 1
ATOM 695 C C . LEU A 1 95 ? -10.581 2.629 18.050 1.00 87.25 95 LEU A C 1
ATOM 697 O O . LEU A 1 95 ? -10.324 3.478 17.203 1.00 87.25 95 LEU A O 1
ATOM 701 N N . SER A 1 96 ? -11.518 2.840 18.984 1.00 83.69 96 SER A N 1
ATOM 702 C CA . SER A 1 96 ? -12.136 4.161 19.163 1.00 83.69 96 SER A CA 1
ATOM 703 C C . SER A 1 96 ? -11.165 5.177 19.773 1.00 83.69 96 SER A C 1
ATOM 705 O O . SER A 1 96 ? -11.401 6.379 19.694 1.00 83.69 96 SER A O 1
ATOM 707 N N . ASN A 1 97 ? -10.077 4.710 20.395 1.00 90.62 97 ASN A N 1
ATOM 708 C CA . ASN A 1 97 ? -8.976 5.553 20.841 1.00 90.62 97 ASN A CA 1
ATOM 709 C C . ASN A 1 97 ? -7.963 5.741 19.700 1.00 90.62 97 ASN A C 1
ATOM 711 O O . ASN A 1 97 ? -7.448 4.762 19.159 1.00 90.62 97 ASN A O 1
ATOM 715 N N . PHE A 1 98 ? -7.631 6.997 19.388 1.00 88.94 98 PHE A N 1
ATOM 716 C CA . PHE A 1 98 ? -6.683 7.343 18.326 1.00 88.94 98 PHE A CA 1
ATOM 717 C C . PHE A 1 98 ? -5.311 6.673 18.492 1.00 88.94 98 PHE A C 1
ATOM 719 O O . PHE A 1 98 ? -4.781 6.139 17.523 1.00 88.94 98 PHE A O 1
ATOM 726 N N . ASN A 1 99 ? -4.753 6.630 19.706 1.00 92.44 99 ASN A N 1
ATOM 727 C CA . ASN A 1 99 ? -3.437 6.030 19.946 1.00 92.44 99 ASN A CA 1
ATOM 728 C C . ASN A 1 99 ? -3.453 4.527 19.654 1.00 92.44 99 ASN A C 1
ATOM 730 O O . ASN A 1 99 ? -2.533 3.995 19.040 1.00 92.44 99 ASN A O 1
ATOM 734 N N . THR A 1 100 ? -4.519 3.834 20.058 1.00 91.94 100 THR A N 1
ATOM 735 C CA . THR A 1 100 ? -4.677 2.401 19.785 1.00 91.94 100 THR A CA 1
ATOM 736 C C . THR A 1 100 ? -4.912 2.140 18.299 1.00 91.94 100 THR A C 1
ATOM 738 O O . THR A 1 100 ? -4.349 1.190 17.759 1.00 91.94 100 THR A O 1
ATOM 741 N N . ALA A 1 101 ? -5.683 2.997 17.623 1.00 90.25 101 ALA A N 1
ATOM 742 C CA . ALA A 1 101 ? -5.878 2.937 16.176 1.00 90.25 101 ALA A CA 1
ATOM 743 C C . ALA A 1 101 ? -4.574 3.160 15.397 1.00 90.25 101 ALA A C 1
ATOM 745 O O . ALA A 1 101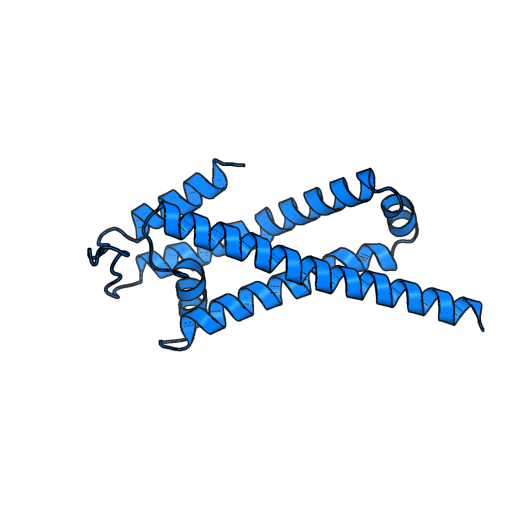 ? -4.292 2.428 14.450 1.00 90.25 101 ALA A O 1
ATOM 746 N N . LEU A 1 102 ? -3.750 4.115 15.835 1.00 92.81 102 LEU A N 1
ATOM 747 C CA . LEU A 1 102 ? -2.439 4.386 15.255 1.00 92.81 102 LEU A CA 1
ATOM 748 C C . LEU A 1 102 ? -1.496 3.189 15.421 1.00 92.81 102 LEU A C 1
ATOM 750 O O . LEU A 1 102 ? -0.917 2.731 14.440 1.00 92.81 102 LEU A O 1
ATOM 754 N N . ILE A 1 103 ? -1.382 2.645 16.637 1.00 94.81 103 ILE A N 1
ATOM 755 C CA . ILE A 1 103 ? -0.549 1.462 16.910 1.00 94.81 103 ILE A CA 1
ATOM 756 C C . ILE A 1 103 ? -1.009 0.273 16.063 1.00 94.81 103 ILE A C 1
ATOM 758 O O . ILE A 1 103 ? -0.184 -0.416 15.470 1.00 94.81 103 ILE A O 1
ATOM 762 N N . TYR A 1 104 ? -2.321 0.052 15.964 1.00 94.00 104 TYR A N 1
ATOM 763 C CA . TYR A 1 104 ? -2.881 -0.989 15.108 1.00 94.00 104 TYR A CA 1
ATOM 764 C C . TYR A 1 104 ? -2.473 -0.802 13.642 1.00 94.00 104 TYR A C 1
ATOM 766 O O . TYR A 1 104 ? -2.008 -1.751 13.016 1.00 94.00 104 TYR A O 1
ATOM 774 N N . GLY A 1 105 ? -2.585 0.421 13.117 1.00 92.38 105 GLY A N 1
ATOM 775 C CA . GLY A 1 105 ? -2.154 0.753 11.760 1.00 92.38 105 GLY A CA 1
ATOM 776 C C . GLY A 1 105 ? -0.665 0.493 11.527 1.00 92.38 105 GLY A C 1
ATOM 777 O O . GLY A 1 105 ? -0.312 -0.103 10.513 1.00 92.38 105 GLY A O 1
ATOM 778 N N . ILE A 1 106 ? 0.198 0.861 12.481 1.00 93.94 106 ILE A N 1
ATOM 779 C CA . ILE A 1 106 ? 1.644 0.586 12.415 1.00 93.94 106 ILE A CA 1
ATOM 780 C C . ILE A 1 106 ? 1.901 -0.922 12.374 1.00 93.94 106 ILE A C 1
ATOM 782 O O . ILE A 1 106 ? 2.633 -1.388 11.506 1.00 93.94 106 ILE A O 1
ATOM 786 N N . ILE A 1 107 ? 1.272 -1.698 13.263 1.00 95.12 107 ILE A N 1
ATOM 787 C CA . ILE A 1 107 ? 1.426 -3.160 13.294 1.00 95.12 107 ILE A CA 1
ATOM 788 C C . ILE A 1 107 ? 0.989 -3.773 11.961 1.00 95.12 107 ILE A C 1
ATOM 790 O O . ILE A 1 107 ? 1.725 -4.570 11.387 1.00 95.12 107 ILE A O 1
ATOM 794 N N . VAL A 1 108 ? -0.181 -3.388 11.443 1.00 94.44 108 VAL A N 1
ATOM 795 C CA . VAL A 1 108 ? -0.666 -3.861 10.138 1.00 94.44 108 VAL A CA 1
ATOM 796 C C . VAL A 1 108 ? 0.312 -3.484 9.026 1.00 94.44 108 VAL A C 1
ATOM 798 O O . VAL A 1 108 ? 0.639 -4.335 8.204 1.00 94.44 108 VAL A O 1
ATOM 801 N N . GLY A 1 109 ? 0.819 -2.249 9.017 1.00 91.50 109 GLY A N 1
ATOM 802 C CA . GLY A 1 109 ? 1.800 -1.783 8.038 1.00 91.50 109 GLY A CA 1
ATOM 803 C C . GLY A 1 109 ? 3.089 -2.606 8.058 1.00 91.50 109 GLY A C 1
ATOM 804 O O . GLY A 1 109 ? 3.530 -3.073 7.010 1.00 91.50 109 GLY A O 1
ATOM 805 N N . VAL A 1 110 ? 3.648 -2.863 9.245 1.00 92.75 110 VAL A N 1
ATOM 806 C CA . VAL A 1 110 ? 4.845 -3.705 9.416 1.00 92.75 110 VAL A CA 1
ATOM 807 C C . VAL A 1 110 ? 4.584 -5.138 8.952 1.00 92.75 110 VAL A C 1
ATOM 809 O O . VAL A 1 110 ? 5.408 -5.712 8.246 1.00 92.75 110 VAL A O 1
ATOM 812 N N . LEU A 1 111 ? 3.429 -5.718 9.291 1.00 94.38 111 LEU A N 1
ATOM 813 C CA . LEU A 1 111 ? 3.066 -7.065 8.842 1.00 94.38 111 LEU A CA 1
ATOM 814 C C . LEU A 1 111 ? 2.940 -7.143 7.319 1.00 94.38 111 LEU A C 1
ATOM 816 O O . LEU A 1 111 ? 3.458 -8.072 6.708 1.00 94.38 111 LEU A O 1
ATOM 820 N N . VAL A 1 112 ? 2.289 -6.162 6.694 1.00 91.88 112 VAL A N 1
ATOM 821 C CA . VAL A 1 112 ? 2.160 -6.086 5.233 1.00 91.88 112 VAL A CA 1
ATOM 822 C C . VAL A 1 112 ? 3.527 -5.953 4.574 1.00 91.88 112 VAL A C 1
ATOM 824 O O . VAL A 1 112 ? 3.804 -6.634 3.588 1.00 91.88 112 VAL A O 1
ATOM 827 N N . TRP A 1 113 ? 4.401 -5.121 5.134 1.00 88.06 113 TRP A N 1
ATOM 828 C CA . TRP A 1 113 ? 5.764 -4.966 4.646 1.00 88.06 113 TRP A CA 1
ATOM 829 C C . TRP A 1 113 ? 6.552 -6.285 4.722 1.00 88.06 113 TRP A C 1
ATOM 831 O O . TRP A 1 113 ? 7.118 -6.721 3.720 1.00 88.06 113 TRP A O 1
ATOM 841 N N . LEU A 1 114 ? 6.507 -6.982 5.862 1.00 89.62 114 LEU A N 1
ATOM 842 C CA . LEU A 1 114 ? 7.191 -8.267 6.043 1.00 89.62 114 LEU A CA 1
ATOM 843 C C . LEU A 1 114 ? 6.643 -9.377 5.134 1.00 89.62 114 LEU A C 1
ATOM 845 O O . LEU A 1 114 ? 7.417 -10.176 4.616 1.00 89.62 114 LEU A O 1
ATOM 849 N N . ILE A 1 115 ? 5.321 -9.451 4.962 1.00 92.00 115 ILE A N 1
ATOM 850 C CA . ILE A 1 115 ? 4.650 -10.576 4.289 1.00 92.00 115 ILE A CA 1
ATOM 851 C C . ILE A 1 115 ? 4.553 -10.373 2.775 1.00 92.00 115 ILE A C 1
ATOM 853 O O . ILE A 1 115 ? 4.629 -11.345 2.029 1.00 92.00 115 ILE A O 1
ATOM 857 N N . PHE A 1 116 ? 4.376 -9.138 2.303 1.00 88.62 116 PHE A N 1
ATOM 858 C CA . PHE A 1 116 ? 4.201 -8.851 0.877 1.00 88.62 116 PHE A CA 1
ATOM 859 C C . PHE A 1 116 ? 5.405 -8.132 0.288 1.00 88.62 116 PHE A C 1
ATOM 861 O O . PHE A 1 116 ? 5.958 -8.588 -0.709 1.00 88.62 116 PHE A O 1
ATOM 868 N N . PHE A 1 117 ? 5.831 -7.023 0.893 1.00 82.94 117 PHE A N 1
ATOM 869 C CA . PHE A 1 117 ? 6.849 -6.174 0.278 1.00 82.94 117 PHE A CA 1
ATOM 870 C C . PHE A 1 117 ? 8.210 -6.872 0.196 1.00 82.94 117 PHE A C 1
ATOM 872 O O . PHE A 1 117 ? 8.818 -6.870 -0.877 1.00 82.94 117 PHE A O 1
ATOM 879 N N . LEU A 1 118 ? 8.669 -7.516 1.277 1.00 84.81 118 LEU A N 1
ATOM 880 C CA . LEU A 1 118 ? 9.944 -8.239 1.254 1.00 84.81 118 LEU A CA 1
ATOM 881 C C . LEU A 1 118 ? 9.922 -9.420 0.266 1.00 84.81 118 LEU A C 1
ATOM 883 O O . LEU A 1 118 ? 10.783 -9.438 -0.615 1.00 84.81 118 LEU A O 1
ATOM 887 N N . PRO A 1 119 ? 8.960 -10.366 0.302 1.00 86.88 119 PRO A N 1
ATOM 888 C CA . PRO A 1 119 ? 8.972 -11.492 -0.631 1.00 86.88 119 PRO A CA 1
ATOM 889 C C . PRO A 1 119 ? 8.844 -11.061 -2.090 1.00 86.88 119 PRO A C 1
ATOM 891 O O . PRO A 1 119 ? 9.575 -11.571 -2.931 1.00 86.88 119 PRO A O 1
ATOM 894 N N . VAL A 1 120 ? 7.992 -10.079 -2.404 1.00 85.12 120 VAL A N 1
ATOM 895 C CA . VAL A 1 120 ? 7.881 -9.554 -3.775 1.00 85.12 120 VAL A CA 1
ATOM 896 C C . VAL A 1 120 ? 9.202 -8.927 -4.221 1.00 85.12 120 VAL A C 1
ATOM 898 O O . VAL A 1 120 ? 9.674 -9.208 -5.321 1.00 85.12 120 VAL A O 1
ATOM 901 N N . SER A 1 121 ? 9.848 -8.136 -3.365 1.00 79.88 121 SER A N 1
ATOM 902 C CA . SER A 1 121 ? 11.118 -7.488 -3.708 1.00 79.88 121 SER A CA 1
ATOM 903 C C . SER A 1 121 ? 12.239 -8.506 -3.952 1.00 79.88 121 SER A C 1
ATOM 905 O O . SER A 1 121 ? 12.945 -8.422 -4.956 1.00 79.88 121 SER A O 1
ATOM 907 N N . TYR A 1 122 ? 12.382 -9.491 -3.059 1.00 81.44 122 TYR A N 1
ATOM 908 C CA . TYR A 1 122 ? 13.472 -10.468 -3.108 1.00 81.44 122 TYR A CA 1
ATOM 909 C C . TYR A 1 122 ? 13.254 -11.607 -4.099 1.00 81.44 122 TYR A C 1
ATOM 911 O O . TYR A 1 122 ? 14.211 -12.061 -4.716 1.00 81.44 122 TYR A O 1
ATOM 919 N N . MET A 1 123 ? 12.021 -12.086 -4.244 1.00 85.69 123 MET A N 1
ATOM 920 C CA . MET A 1 123 ? 11.728 -13.291 -5.023 1.00 85.69 123 MET A CA 1
ATOM 921 C C . MET A 1 123 ? 11.181 -12.988 -6.417 1.00 85.69 123 MET A C 1
ATOM 923 O O . MET A 1 123 ? 11.199 -13.874 -7.264 1.00 85.69 123 MET A O 1
ATOM 927 N N . ILE A 1 124 ? 10.684 -11.771 -6.662 1.00 83.62 124 ILE A N 1
ATOM 928 C CA . ILE A 1 124 ? 10.090 -11.398 -7.953 1.00 83.62 124 ILE A CA 1
ATOM 929 C C . ILE A 1 124 ? 10.888 -10.267 -8.594 1.00 83.62 124 ILE A C 1
ATOM 931 O O . ILE A 1 124 ? 11.445 -10.448 -9.674 1.00 83.62 124 ILE A O 1
ATOM 935 N N . VAL A 1 125 ? 10.979 -9.114 -7.928 1.00 79.50 125 VAL A N 1
ATOM 936 C CA . VAL A 1 125 ? 11.564 -7.898 -8.514 1.00 79.50 125 VAL A CA 1
ATOM 937 C C . VAL A 1 125 ? 13.048 -8.086 -8.813 1.00 79.50 125 VAL A C 1
ATOM 939 O O . VAL A 1 125 ? 13.455 -7.850 -9.947 1.00 79.50 125 VAL A O 1
ATOM 942 N N . MET A 1 126 ? 13.846 -8.557 -7.847 1.00 76.62 126 MET A N 1
ATOM 943 C CA . MET A 1 126 ? 15.280 -8.772 -8.079 1.00 76.62 126 MET A CA 1
ATOM 944 C C . MET A 1 126 ? 15.558 -9.799 -9.185 1.00 76.62 126 MET A C 1
ATOM 946 O O . MET A 1 126 ? 16.193 -9.407 -10.158 1.00 76.62 126 MET A O 1
ATOM 950 N N . PRO A 1 127 ? 15.018 -11.033 -9.153 1.00 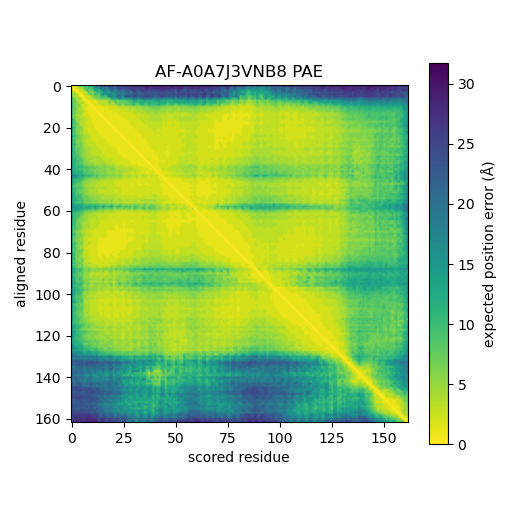78.88 127 PRO A N 1
ATOM 951 C CA . PRO A 1 127 ? 15.208 -12.001 -10.239 1.00 78.88 127 PRO A CA 1
ATOM 952 C C . PRO A 1 127 ? 14.796 -11.473 -11.620 1.00 78.88 127 PRO A C 1
ATOM 954 O O . PRO A 1 127 ? 15.490 -11.700 -12.610 1.00 78.88 127 PRO A O 1
ATOM 957 N N . THR A 1 128 ? 13.684 -10.730 -11.688 1.00 78.50 128 THR A N 1
ATOM 958 C CA . THR A 1 128 ? 13.202 -10.134 -12.945 1.00 78.50 128 THR A CA 1
ATOM 959 C C . THR A 1 128 ? 14.166 -9.068 -13.463 1.00 78.50 128 THR A C 1
ATOM 961 O O . THR A 1 128 ? 14.391 -8.989 -14.666 1.00 78.50 128 THR A O 1
ATOM 964 N N . LEU A 1 129 ? 14.773 -8.279 -12.571 1.00 72.69 129 LEU A N 1
ATOM 965 C CA . LEU A 1 129 ? 15.801 -7.298 -12.919 1.00 72.69 129 LEU A CA 1
ATOM 966 C C . LEU A 1 129 ? 17.107 -7.946 -13.384 1.00 72.69 129 LEU A C 1
ATOM 968 O O . LEU A 1 129 ? 17.706 -7.443 -14.329 1.00 72.69 129 LEU A O 1
ATOM 972 N N . GLU A 1 130 ? 17.552 -9.042 -12.758 1.00 69.25 130 GLU A N 1
ATOM 973 C CA . GLU A 1 130 ? 18.784 -9.731 -13.182 1.00 69.25 130 GLU A CA 1
ATOM 974 C C . GLU A 1 130 ? 18.631 -10.352 -14.574 1.00 69.25 130 GLU A C 1
ATOM 976 O O . GLU A 1 130 ? 19.576 -10.361 -15.359 1.00 69.25 130 GLU A O 1
ATOM 981 N N . GLY A 1 131 ? 17.436 -10.868 -14.880 1.00 65.44 131 GLY A N 1
ATOM 982 C CA . GLY A 1 131 ? 17.103 -11.444 -16.184 1.00 65.44 131 GLY A CA 1
ATOM 983 C C . GLY A 1 131 ? 16.718 -10.416 -17.253 1.00 65.44 131 GLY A C 1
ATOM 984 O O . GLY A 1 131 ? 16.495 -10.794 -18.406 1.00 65.44 131 GLY A O 1
ATOM 985 N N . TYR A 1 132 ? 16.607 -9.132 -16.899 1.00 66.81 132 TYR A N 1
ATOM 986 C CA . TYR A 1 132 ? 16.186 -8.089 -17.826 1.00 66.81 132 TYR A CA 1
ATOM 987 C C . TYR A 1 132 ? 17.344 -7.663 -18.738 1.00 66.81 132 TYR A C 1
ATOM 989 O O . TYR A 1 132 ? 18.236 -6.919 -18.343 1.00 66.81 132 TYR A O 1
ATOM 997 N N . ASN A 1 133 ? 17.292 -8.094 -20.000 1.00 62.69 133 ASN A N 1
ATOM 998 C CA . ASN A 1 133 ? 18.285 -7.756 -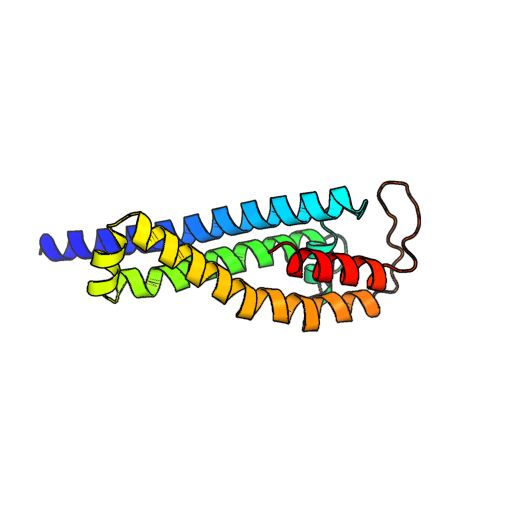21.031 1.00 62.69 133 ASN A CA 1
ATOM 999 C C . ASN A 1 133 ? 17.948 -6.476 -21.822 1.00 62.69 133 ASN A C 1
ATOM 1001 O O . ASN A 1 133 ? 18.565 -6.202 -22.853 1.00 62.69 133 ASN A O 1
ATOM 1005 N N . GLY A 1 134 ? 16.928 -5.719 -21.408 1.00 61.03 134 GLY A N 1
ATOM 1006 C CA . GLY A 1 134 ? 16.555 -4.477 -22.078 1.00 61.03 134 GLY A CA 1
ATOM 1007 C C . GLY A 1 134 ? 17.509 -3.330 -21.737 1.00 61.03 134 GLY A C 1
ATOM 1008 O O . GLY A 1 134 ? 18.066 -3.260 -20.643 1.00 61.03 134 GLY A O 1
ATOM 1009 N N . ILE A 1 135 ? 17.678 -2.394 -22.671 1.00 60.75 135 ILE A N 1
ATOM 1010 C CA . ILE A 1 135 ? 18.459 -1.177 -22.432 1.00 60.75 135 ILE A CA 1
ATOM 1011 C C . ILE A 1 135 ? 17.606 -0.236 -21.580 1.00 60.75 135 ILE A C 1
ATOM 1013 O O . ILE A 1 135 ? 16.645 0.353 -22.072 1.00 60.75 135 ILE A O 1
ATOM 1017 N N . VAL A 1 136 ? 17.955 -0.093 -20.302 1.00 67.75 136 VAL A N 1
ATOM 1018 C CA . VAL A 1 136 ? 17.409 0.960 -19.441 1.00 67.75 136 VAL A CA 1
ATOM 1019 C C . VAL A 1 136 ? 18.392 2.118 -19.418 1.00 67.75 136 VAL A C 1
ATOM 1021 O O . VAL A 1 136 ? 19.560 1.938 -19.073 1.00 67.75 136 VAL A O 1
ATOM 1024 N N . SER A 1 137 ? 17.917 3.312 -19.754 1.00 67.19 137 SER A N 1
ATOM 1025 C CA . SER A 1 137 ? 18.696 4.541 -19.624 1.00 67.19 137 SER A CA 1
ATOM 1026 C C . SER A 1 137 ? 18.228 5.331 -18.410 1.00 67.19 137 SER A C 1
ATOM 1028 O O . SER A 1 137 ? 17.029 5.462 -18.176 1.00 67.19 137 SER A O 1
ATOM 1030 N N . ASP A 1 138 ? 19.169 5.866 -17.641 1.00 70.94 138 ASP A N 1
ATOM 1031 C CA . ASP A 1 138 ? 18.885 6.805 -16.562 1.00 70.94 138 ASP A CA 1
ATOM 1032 C C . ASP A 1 138 ? 18.307 8.127 -17.106 1.00 70.94 138 ASP A C 1
ATOM 1034 O O . ASP A 1 138 ? 18.221 8.360 -18.317 1.00 70.94 138 ASP A O 1
ATOM 1038 N N . ARG A 1 139 ? 17.936 9.044 -16.208 1.00 66.25 139 ARG A N 1
ATOM 1039 C CA . ARG A 1 139 ? 17.401 10.364 -16.607 1.00 66.25 139 ARG A CA 1
ATOM 1040 C C . ARG A 1 139 ? 18.391 11.243 -17.377 1.00 66.25 139 ARG A C 1
ATOM 1042 O O . ARG A 1 139 ? 17.975 12.204 -18.013 1.00 66.25 139 ARG A O 1
ATOM 1049 N N . SER A 1 140 ? 19.682 10.933 -17.312 1.00 73.94 140 SER A N 1
ATOM 1050 C CA . SER A 1 140 ? 20.761 11.618 -18.031 1.00 73.94 140 SER A CA 1
ATOM 1051 C C . SER A 1 140 ? 21.070 10.959 -19.384 1.00 73.94 140 SER A C 1
ATOM 1053 O O . SER A 1 140 ? 22.007 11.378 -20.064 1.00 73.94 140 SER A O 1
ATOM 1055 N N . GLY A 1 141 ? 20.319 9.922 -19.776 1.00 68.06 141 GLY A N 1
ATOM 1056 C CA . GLY A 1 141 ? 20.546 9.153 -20.997 1.00 68.06 141 GLY A CA 1
ATOM 1057 C C . GLY A 1 141 ? 21.706 8.157 -20.903 1.00 68.06 141 GLY A C 1
ATOM 1058 O O . GLY A 1 141 ? 22.121 7.613 -21.925 1.00 68.06 141 GLY A O 1
ATOM 1059 N N . ARG A 1 142 ? 22.249 7.906 -19.705 1.00 73.12 142 ARG A N 1
ATOM 1060 C CA . ARG A 1 142 ? 23.298 6.902 -19.494 1.00 73.12 142 ARG A CA 1
ATOM 1061 C C . ARG A 1 142 ? 22.668 5.524 -19.410 1.00 73.12 142 ARG A C 1
ATOM 1063 O O . ARG A 1 142 ? 21.736 5.315 -18.639 1.00 73.12 142 ARG A O 1
ATOM 1070 N N . ILE A 1 143 ? 23.212 4.576 -20.162 1.00 70.50 143 ILE A N 1
ATOM 1071 C CA . ILE A 1 143 ? 22.793 3.177 -20.080 1.00 70.50 143 ILE A CA 1
ATOM 1072 C C . ILE A 1 143 ? 23.177 2.638 -18.700 1.00 70.50 143 ILE A C 1
ATOM 1074 O O . ILE A 1 143 ? 24.342 2.691 -18.302 1.00 70.50 143 ILE A O 1
ATOM 1078 N N . LEU A 1 144 ? 22.189 2.126 -17.973 1.00 69.81 144 LEU A N 1
ATOM 1079 C CA . LEU A 1 144 ? 22.373 1.499 -16.674 1.00 69.81 144 LEU A CA 1
ATOM 1080 C C . LEU A 1 144 ? 22.827 0.050 -16.884 1.00 69.81 144 LEU A C 1
ATOM 1082 O O . LEU A 1 144 ? 22.010 -0.856 -17.011 1.00 69.81 144 LEU A O 1
ATOM 1086 N N . THR A 1 145 ? 24.143 -0.163 -16.940 1.00 65.62 145 THR A N 1
ATOM 1087 C CA . THR A 1 145 ? 24.748 -1.490 -17.161 1.00 65.62 145 THR A CA 1
ATOM 1088 C C . THR A 1 145 ? 24.697 -2.396 -15.929 1.00 65.62 145 THR A C 1
ATOM 1090 O O . THR A 1 145 ? 24.692 -3.610 -16.077 1.00 65.62 145 THR A O 1
ATOM 1093 N N . ASP A 1 146 ? 24.586 -1.815 -14.728 1.00 65.00 146 ASP A N 1
ATOM 1094 C CA . ASP A 1 146 ? 24.532 -2.527 -13.441 1.00 65.00 146 ASP A CA 1
ATOM 1095 C C . ASP A 1 146 ? 23.199 -2.278 -12.718 1.00 65.00 146 ASP A C 1
ATOM 1097 O O . ASP A 1 146 ? 23.156 -1.960 -11.520 1.00 65.00 146 ASP A O 1
ATOM 1101 N N . LEU A 1 147 ? 22.089 -2.372 -13.459 1.00 65.44 147 LEU A N 1
ATOM 1102 C CA . LEU A 1 147 ? 20.738 -2.126 -12.944 1.00 65.44 147 LEU A CA 1
ATOM 1103 C C . LEU A 1 147 ? 20.459 -2.974 -11.697 1.00 65.44 147 LEU A C 1
ATOM 1105 O O . LEU A 1 147 ? 19.949 -2.475 -10.698 1.00 65.44 147 LEU A O 1
ATOM 1109 N N . ASN A 1 148 ? 20.899 -4.229 -11.729 1.00 60.75 148 ASN A N 1
ATOM 1110 C CA . ASN A 1 148 ? 20.706 -5.197 -10.666 1.00 60.75 148 ASN A CA 1
ATOM 1111 C C . ASN A 1 148 ? 21.434 -4.813 -9.359 1.00 60.75 148 ASN A C 1
ATOM 1113 O O . ASN A 1 148 ? 20.827 -4.752 -8.293 1.00 60.75 148 ASN A O 1
ATOM 1117 N N . LEU A 1 149 ? 22.712 -4.418 -9.439 1.00 58.34 149 LEU A N 1
ATOM 1118 C CA . LEU A 1 149 ? 23.499 -3.983 -8.274 1.00 58.34 149 LEU A CA 1
ATOM 1119 C C . LEU A 1 149 ? 22.966 -2.669 -7.677 1.00 58.34 149 LEU A C 1
ATOM 1121 O O . LEU A 1 149 ? 23.066 -2.418 -6.475 1.00 58.34 149 LEU A O 1
ATOM 1125 N N . SER A 1 150 ? 22.406 -1.818 -8.530 1.00 60.34 150 SER A N 1
ATOM 1126 C CA . SER A 1 150 ? 21.901 -0.496 -8.173 1.00 60.34 150 SER A CA 1
ATOM 1127 C C . SER A 1 150 ? 20.504 -0.601 -7.532 1.00 60.34 150 SER A C 1
ATOM 1129 O O . SER A 1 150 ? 20.259 -0.028 -6.471 1.00 60.34 150 SER A O 1
ATOM 1131 N N . PHE A 1 151 ? 19.622 -1.440 -8.075 1.00 61.03 151 PHE A N 1
ATOM 1132 C CA . PHE A 1 151 ? 18.309 -1.715 -7.492 1.00 61.03 151 PHE A CA 1
ATOM 1133 C C . PHE A 1 151 ? 18.400 -2.548 -6.210 1.00 61.03 151 PHE A C 1
ATOM 1135 O O . PHE A 1 151 ? 17.693 -2.263 -5.244 1.00 61.03 151 PHE A O 1
ATOM 1142 N N . ALA A 1 152 ? 19.332 -3.507 -6.149 1.00 59.19 152 ALA A N 1
ATOM 1143 C CA . ALA A 1 152 ? 19.669 -4.203 -4.913 1.00 59.19 152 ALA A CA 1
ATOM 1144 C C . ALA A 1 152 ? 20.081 -3.205 -3.826 1.00 59.19 152 ALA A C 1
ATOM 1146 O O . ALA A 1 152 ? 19.603 -3.323 -2.704 1.00 59.19 152 ALA A O 1
ATOM 1147 N N . LYS A 1 153 ? 20.871 -2.167 -4.157 1.00 58.66 153 LYS A N 1
ATOM 1148 C CA . LYS A 1 153 ? 21.172 -1.065 -3.227 1.00 58.66 153 LYS A CA 1
ATOM 1149 C C . LYS A 1 153 ? 19.921 -0.285 -2.829 1.00 58.66 153 LYS A C 1
ATOM 1151 O O . LYS A 1 153 ? 19.792 0.016 -1.653 1.00 58.66 153 LYS A O 1
ATOM 1156 N N . VAL A 1 154 ? 18.991 0.017 -3.739 1.00 60.84 154 VAL A N 1
ATOM 1157 C CA . VAL A 1 154 ? 17.720 0.684 -3.380 1.00 60.84 154 VAL A CA 1
ATOM 1158 C C . VAL A 1 154 ? 16.895 -0.152 -2.412 1.00 60.84 154 VAL A C 1
ATOM 1160 O O . VAL A 1 154 ? 16.427 0.387 -1.416 1.00 60.84 154 VAL A O 1
ATOM 1163 N N . ILE A 1 155 ? 16.773 -1.459 -2.643 1.00 59.53 155 ILE A N 1
ATOM 1164 C CA . ILE A 1 155 ? 16.104 -2.375 -1.713 1.00 59.53 155 ILE A CA 1
ATOM 1165 C C . ILE A 1 155 ? 16.866 -2.415 -0.379 1.00 59.53 155 ILE A C 1
ATOM 1167 O O . ILE A 1 155 ? 16.255 -2.285 0.676 1.00 59.53 155 ILE A O 1
ATOM 1171 N N . TYR A 1 156 ? 18.200 -2.488 -0.406 1.00 56.81 156 TYR A N 1
ATOM 1172 C CA . TYR A 1 156 ? 19.045 -2.484 0.794 1.00 56.81 156 TYR A CA 1
ATOM 1173 C C . TYR A 1 156 ? 18.912 -1.189 1.609 1.00 56.81 156 TYR A C 1
ATOM 1175 O O . TYR A 1 156 ? 18.829 -1.234 2.833 1.00 56.81 156 TYR A O 1
ATOM 1183 N N . TYR A 1 157 ? 18.860 -0.031 0.946 1.00 55.91 157 TYR A N 1
ATOM 1184 C CA . TYR A 1 157 ? 18.671 1.270 1.586 1.00 55.91 157 TYR A CA 1
ATOM 1185 C C . TYR A 1 157 ? 17.232 1.469 2.058 1.00 55.91 157 TYR A C 1
ATOM 1187 O O . TYR A 1 157 ? 17.038 2.014 3.136 1.00 55.91 157 TYR A O 1
ATOM 1195 N N . ALA A 1 158 ? 16.234 0.990 1.314 1.00 54.78 158 ALA A N 1
ATO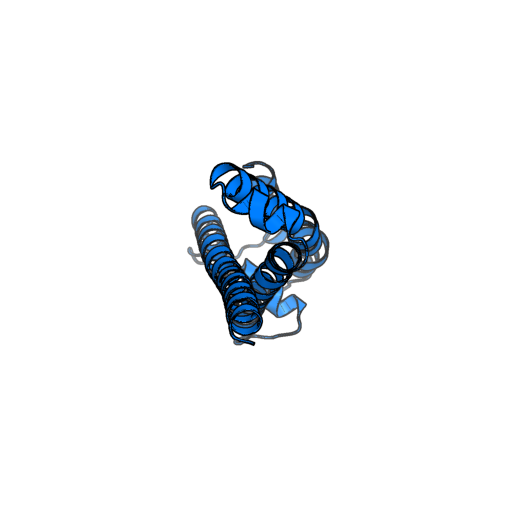M 1196 C CA . ALA A 1 158 ? 14.838 0.993 1.749 1.00 54.78 158 ALA A CA 1
ATOM 1197 C C . ALA A 1 158 ? 14.615 0.097 2.981 1.00 54.78 158 ALA A C 1
ATOM 1199 O O . ALA A 1 158 ? 13.740 0.383 3.790 1.00 54.78 158 ALA A O 1
ATOM 1200 N N . ILE A 1 159 ? 15.424 -0.954 3.150 1.00 53.62 159 ILE A N 1
ATOM 1201 C CA . ILE A 1 159 ? 15.440 -1.806 4.348 1.00 53.62 159 ILE A CA 1
ATOM 1202 C C . ILE A 1 159 ? 1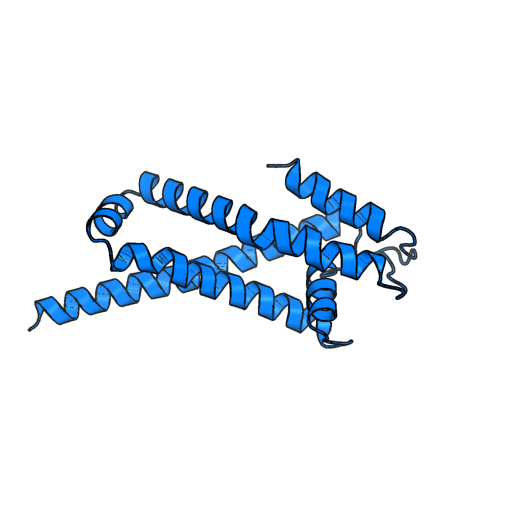6.249 -1.169 5.487 1.00 53.62 159 ILE A C 1
ATOM 1204 O O . ILE A 1 159 ? 15.888 -1.341 6.643 1.00 53.62 159 ILE A O 1
ATOM 1208 N N . GLY A 1 160 ? 17.325 -0.435 5.183 1.00 43.38 160 GLY A N 1
ATOM 1209 C CA . GLY A 1 160 ? 18.194 0.207 6.180 1.00 43.38 160 GLY A CA 1
ATOM 1210 C C . GLY A 1 160 ? 17.765 1.603 6.661 1.00 43.38 160 GLY A C 1
ATOM 1211 O O . GLY A 1 160 ? 18.392 2.129 7.576 1.00 43.38 160 GLY A O 1
ATOM 1212 N N . LEU A 1 161 ? 16.751 2.225 6.045 1.00 38.53 161 LEU A N 1
ATOM 1213 C CA . LEU A 1 161 ? 16.212 3.554 6.403 1.00 38.53 161 LEU A CA 1
ATOM 1214 C C . LEU A 1 161 ? 14.932 3.499 7.263 1.00 38.53 161 LEU A C 1
ATOM 1216 O O . LEU A 1 161 ? 14.280 4.528 7.473 1.00 38.53 161 LEU A O 1
ATOM 1220 N N . HIS A 1 162 ? 14.581 2.322 7.778 1.00 41.12 162 HIS A N 1
ATOM 1221 C CA . HIS A 1 162 ? 13.544 2.104 8.790 1.00 41.12 162 HIS A CA 1
ATOM 1222 C C . HIS A 1 162 ? 14.140 1.351 9.980 1.00 41.12 162 HIS A C 1
ATOM 1224 O O . HIS A 1 162 ? 13.634 1.572 11.103 1.00 41.12 162 HIS A O 1
#

Sequence (162 aa):
MQDASIQVRDKVKVLAFGLLAGLISTLVVSGLIFAGEALMNYPHGLFYLIIGYSLGFGEPDALGMGMAMHILTGVLIGLVASTPVVTVGRLFRALSNFNTALIYGIIVGVLVWLIFFLPVSYMIVMPTLEGYNGIVSDRSGRILTDLNLSFAKVIYYAIGLH

Radius of gyration: 19.22 Å; Cα contacts (8 Å, |Δi|>4): 145; chains: 1; bounding box: 60×25×45 Å

Foldseek 3Di:
DVVVVVLVVVLVVLLVVLLVVLLVVLVVVLVVVQVLCVVLLFDGQLQLLLQLVLVVHDPPCSSVVSSVVSNVVSSVLSNVLSVCCSVPVVNVVQCVDVVSVVVSVVVSVVVCCVPPVVCCVPVRRLVSQVPDPDFGAGPVRHTPPPSNVSVVVSVVVVVVVD

Solvent-accessible surface area (backbone atoms only — not comparable to full-atom values): 8536 Å² total; per-residue (Å²): 116,72,68,60,56,52,56,51,52,54,42,52,50,48,36,52,50,15,30,50,49,12,41,54,49,35,53,52,52,47,51,52,50,49,48,53,30,52,79,68,43,42,44,86,51,52,74,26,27,47,46,9,44,72,72,69,39,54,87,86,50,9,40,60,49,18,44,50,50,50,39,52,50,30,21,52,47,18,34,59,66,27,46,57,39,66,72,35,68,69,48,41,62,50,46,71,39,67,69,50,36,49,52,50,51,52,53,51,49,52,50,47,41,64,67,46,51,48,49,45,45,64,69,44,44,46,55,48,46,68,71,52,84,69,91,47,49,30,78,85,69,46,71,51,88,56,52,45,68,52,48,51,45,52,54,51,47,65,63,70,76,111

pLDDT: mean 82.73, std 13.55, range [38.53, 97.81]

Secondary structure (DSSP, 8-state):
-HHHHHHHHHHHHHHHHHHHHHHHHHHHHHHHHHHHHHHTTPPTTHHHHHHHHHTT--TTTHHHHHHHHHHHHHHHHHHHHHHHHHH-HHHHHHTTSHHHHHHHHHHHHHHHIIIIIHHHIIIIIHHHHHT--S--B-TTS-B-TTHHHHHHHHHHHHHHT-

Nearest PDB structures (foldseek):
  4u4v-assembly1_A  TM=3.185E-01  e=4.166E+00  Escherichia coli str. K-12 substr. MG1655